Protein AF-A0A924E688-F1 (afdb_monomer_lite)

Structure (mmCIF, N/CA/C/O backbone):
data_AF-A0A924E688-F1
#
_entry.id   AF-A0A924E688-F1
#
loop_
_atom_site.group_PDB
_atom_site.id
_atom_site.type_symbol
_atom_site.label_atom_id
_atom_site.label_alt_id
_atom_site.label_comp_id
_atom_site.label_asym_id
_atom_site.label_entity_id
_atom_site.label_seq_id
_atom_site.pdbx_PDB_ins_code
_atom_site.Cartn_x
_atom_site.Cartn_y
_atom_site.Cartn_z
_atom_site.occupancy
_atom_site.B_iso_or_equiv
_atom_site.auth_seq_id
_atom_site.auth_comp_id
_atom_site.auth_asym_id
_atom_site.auth_atom_id
_atom_site.pdbx_PDB_model_num
ATOM 1 N N . MET A 1 1 ? 28.562 10.984 -6.396 1.00 42.19 1 MET A N 1
ATOM 2 C CA . MET A 1 1 ? 27.174 10.531 -6.189 1.00 42.19 1 MET A CA 1
ATOM 3 C C . MET A 1 1 ? 26.492 11.690 -5.492 1.00 42.19 1 MET A C 1
ATOM 5 O O . MET A 1 1 ? 26.748 11.904 -4.318 1.00 42.19 1 MET A O 1
ATOM 9 N N . ASN A 1 2 ? 25.851 12.565 -6.267 1.00 40.25 2 ASN A N 1
ATOM 10 C CA . ASN A 1 2 ? 25.324 13.825 -5.749 1.00 40.25 2 ASN A CA 1
ATOM 11 C C . ASN A 1 2 ? 23.980 13.542 -5.080 1.00 40.25 2 ASN A C 1
ATOM 13 O O . ASN A 1 2 ? 23.051 13.087 -5.742 1.00 40.25 2 ASN A O 1
ATOM 17 N N . GLU A 1 3 ? 23.932 13.777 -3.773 1.00 51.44 3 GLU A N 1
ATOM 18 C CA . GLU A 1 3 ? 22.736 13.765 -2.935 1.00 51.44 3 GLU A CA 1
ATOM 19 C C . GLU A 1 3 ? 21.645 14.629 -3.589 1.00 51.44 3 GLU A C 1
ATOM 21 O O . GLU A 1 3 ? 21.822 15.835 -3.783 1.00 51.44 3 GLU A O 1
ATOM 26 N N . LEU A 1 4 ? 20.525 14.015 -3.973 1.00 54.81 4 LEU A N 1
ATOM 27 C CA . LEU A 1 4 ? 19.328 14.756 -4.364 1.00 54.81 4 LEU A CA 1
ATOM 28 C C . LEU A 1 4 ? 18.670 15.296 -3.087 1.00 54.81 4 LEU A C 1
ATOM 30 O O . LEU A 1 4 ? 18.492 14.532 -2.135 1.00 54.81 4 LEU A O 1
ATOM 34 N N . PRO A 1 5 ? 18.295 16.584 -3.029 1.00 49.09 5 PRO A N 1
ATOM 35 C CA . PRO A 1 5 ? 17.658 17.135 -1.845 1.00 49.09 5 PRO A CA 1
ATOM 36 C C . PRO A 1 5 ? 16.293 16.470 -1.625 1.00 49.09 5 PRO A C 1
ATOM 38 O O . PRO A 1 5 ? 15.428 16.476 -2.500 1.00 49.09 5 PRO A O 1
ATOM 41 N N . ASN A 1 6 ? 16.108 15.898 -0.436 1.00 50.47 6 ASN A N 1
ATOM 42 C CA . ASN A 1 6 ? 14.824 15.411 0.060 1.00 50.47 6 ASN A CA 1
ATOM 43 C C . ASN A 1 6 ? 13.788 16.561 0.031 1.00 50.47 6 ASN A C 1
ATOM 45 O O . ASN A 1 6 ? 14.021 17.587 0.682 1.00 50.47 6 ASN A O 1
ATOM 49 N N . PRO A 1 7 ? 12.631 16.406 -0.646 1.00 46.38 7 PRO A N 1
ATOM 50 C CA . PRO A 1 7 ? 11.521 17.339 -0.528 1.00 46.38 7 PRO A CA 1
ATOM 51 C C . PRO A 1 7 ? 10.793 17.091 0.799 1.00 46.38 7 PRO A C 1
ATOM 53 O O . PRO A 1 7 ? 9.727 16.478 0.851 1.00 46.38 7 PRO A O 1
ATOM 56 N N . THR A 1 8 ? 11.369 17.568 1.903 1.00 55.22 8 THR A N 1
ATOM 57 C CA . THR A 1 8 ? 10.657 17.590 3.180 1.00 55.22 8 THR A CA 1
ATOM 58 C C . THR A 1 8 ? 9.671 18.741 3.108 1.00 55.22 8 THR A C 1
ATOM 60 O O . THR A 1 8 ? 10.015 19.891 3.376 1.00 55.22 8 THR A O 1
ATOM 63 N N . PHE A 1 9 ? 8.441 18.445 2.699 1.00 57.88 9 PHE A N 1
ATOM 64 C CA . PHE A 1 9 ? 7.341 19.383 2.861 1.00 57.88 9 PHE A CA 1
ATOM 65 C C . PHE A 1 9 ? 7.142 19.641 4.363 1.00 57.88 9 PHE A C 1
ATOM 67 O O . PHE A 1 9 ? 6.929 18.690 5.120 1.00 57.88 9 PHE A O 1
ATOM 74 N N . PRO A 1 10 ? 7.214 20.898 4.833 1.00 45.53 10 PRO A N 1
ATOM 75 C CA . PRO A 1 10 ? 6.949 21.198 6.227 1.00 45.53 10 PRO A CA 1
ATOM 76 C C . PRO A 1 10 ? 5.445 21.065 6.483 1.00 45.53 10 PRO A C 1
ATOM 78 O O . PRO A 1 10 ? 4.646 21.873 6.009 1.00 45.53 10 PRO A O 1
ATOM 81 N N . LEU A 1 11 ? 5.049 20.063 7.269 1.00 46.56 11 LEU A N 1
ATOM 82 C CA . LEU A 1 11 ? 3.718 20.006 7.872 1.00 46.56 11 LEU A CA 1
ATOM 83 C C . LEU A 1 11 ? 3.626 21.087 8.958 1.00 46.56 11 LEU A C 1
ATOM 85 O O . LEU A 1 11 ? 3.802 20.815 10.142 1.00 46.56 11 LEU A O 1
ATOM 89 N N . SER A 1 12 ? 3.379 22.336 8.558 1.00 44.06 12 SER A N 1
ATOM 90 C CA . SER A 1 12 ? 3.029 23.404 9.495 1.00 44.06 12 SER A CA 1
ATOM 91 C C . SER A 1 12 ? 1.514 23.563 9.548 1.00 44.06 12 SER A C 1
ATOM 93 O O . SER A 1 12 ? 0.896 24.300 8.782 1.00 44.06 12 SER A O 1
ATOM 95 N N . ILE A 1 13 ? 0.912 22.834 10.482 1.00 45.19 13 ILE A N 1
ATOM 96 C CA . ILE A 1 13 ? -0.409 23.137 11.023 1.00 45.19 13 ILE A CA 1
ATOM 97 C C . ILE A 1 13 ? -0.192 24.198 12.103 1.00 45.19 13 ILE A C 1
ATOM 99 O O . ILE A 1 13 ? 0.345 23.851 13.146 1.00 45.19 13 ILE A O 1
ATOM 103 N N . SER A 1 14 ? -0.592 25.454 11.847 1.00 43.62 14 SER A N 1
ATOM 104 C CA . SER A 1 14 ? -1.328 26.343 12.780 1.00 43.62 14 SER A CA 1
ATOM 105 C C . SER A 1 14 ? -1.091 27.843 12.522 1.00 43.62 14 SER A C 1
ATOM 107 O O . SER A 1 14 ? -0.012 28.351 12.811 1.00 43.62 14 SER A O 1
ATOM 109 N N . ALA A 1 15 ? -2.129 28.560 12.069 1.00 44.25 15 ALA A N 1
ATOM 110 C CA . ALA A 1 15 ? -2.630 29.816 12.663 1.00 44.25 15 ALA A CA 1
ATOM 111 C C . ALA A 1 15 ? -3.784 30.396 11.808 1.00 44.25 15 ALA A C 1
ATOM 113 O O . ALA A 1 15 ? -3.625 30.527 10.592 1.00 44.25 15 ALA A O 1
ATOM 114 N N . PRO A 1 16 ? -4.927 30.799 12.397 1.00 40.44 16 PRO A N 1
ATOM 115 C CA . PRO A 1 16 ? -5.971 31.505 11.668 1.00 40.44 16 PRO A CA 1
ATOM 116 C C . PRO A 1 16 ? -5.563 32.975 11.506 1.00 40.44 16 PRO A C 1
ATOM 118 O O . PRO A 1 16 ? -5.416 33.702 12.489 1.00 40.44 16 PRO A O 1
ATOM 121 N N . ARG A 1 17 ? -5.395 33.446 10.266 1.00 42.28 17 ARG A N 1
ATOM 122 C CA . ARG A 1 17 ? -5.385 34.889 9.995 1.00 42.28 17 ARG A CA 1
ATOM 123 C C . ARG A 1 17 ? -6.830 35.364 9.912 1.00 42.28 17 ARG A C 1
ATOM 125 O O . ARG A 1 17 ? -7.532 35.083 8.947 1.00 42.28 17 ARG A O 1
ATOM 132 N N . LEU A 1 18 ? -7.253 36.092 10.941 1.00 46.44 18 LEU A N 1
ATOM 133 C CA . LEU A 1 18 ? -8.372 37.025 10.867 1.00 46.44 18 LEU A CA 1
ATOM 134 C C . LEU A 1 18 ? -8.108 38.012 9.720 1.00 46.44 18 LEU A C 1
ATOM 136 O O . LEU A 1 18 ? -7.204 38.840 9.811 1.00 46.44 18 LEU A O 1
ATOM 140 N N . LEU A 1 19 ? -8.902 37.927 8.655 1.00 53.22 19 LEU A N 1
ATOM 141 C CA . LEU A 1 19 ? -9.067 39.004 7.684 1.00 53.22 19 LEU A CA 1
ATOM 142 C C . LEU A 1 19 ? -10.522 39.452 7.739 1.00 53.22 19 LEU A C 1
ATOM 144 O O . LEU A 1 19 ? -11.429 38.841 7.181 1.00 53.22 19 LEU A O 1
ATOM 148 N N . THR A 1 20 ? -10.724 40.523 8.493 1.00 43.00 20 THR A N 1
ATOM 149 C CA . THR A 1 20 ? -11.977 41.254 8.567 1.00 43.00 20 THR A CA 1
ATOM 150 C C . THR A 1 20 ? -12.093 42.177 7.351 1.00 43.00 20 THR A C 1
ATOM 152 O O . THR A 1 20 ? -11.157 42.909 7.045 1.00 43.00 20 THR A O 1
ATOM 155 N N . ARG A 1 21 ? -13.310 42.209 6.787 1.00 42.94 21 ARG A N 1
ATOM 156 C CA . ARG A 1 21 ? -13.952 43.249 5.951 1.00 42.94 21 ARG A CA 1
ATOM 157 C C . ARG A 1 21 ? -13.795 43.208 4.422 1.00 42.94 21 ARG A C 1
ATOM 159 O O . ARG A 1 21 ? -12.789 43.615 3.860 1.00 42.94 21 ARG A O 1
ATOM 166 N N . GLY A 1 22 ? -14.934 42.920 3.782 1.00 41.62 22 GLY A N 1
ATOM 167 C CA . GLY A 1 22 ? -15.273 43.305 2.409 1.00 41.62 22 GLY A CA 1
ATOM 168 C C . GLY A 1 22 ? -16.632 42.739 1.977 1.00 41.62 22 GLY A C 1
ATOM 169 O O . GLY A 1 22 ? -16.687 41.678 1.375 1.00 41.62 22 GLY A O 1
ATOM 170 N N . LEU A 1 23 ? -17.727 43.415 2.343 1.00 49.50 23 LEU A N 1
ATOM 171 C CA . LEU A 1 23 ? -19.114 43.119 1.939 1.00 49.50 23 LEU A CA 1
ATOM 172 C C . LEU A 1 23 ? -19.338 43.414 0.443 1.00 49.50 23 LEU A C 1
ATOM 174 O O . LEU A 1 23 ? -18.854 44.445 -0.014 1.00 49.50 23 LEU A O 1
ATOM 178 N N . LEU A 1 24 ? -20.148 42.596 -0.258 1.00 39.44 24 LEU A N 1
ATOM 179 C CA . LEU A 1 24 ? -21.414 43.013 -0.910 1.00 39.44 24 LEU A CA 1
ATOM 180 C C . LEU A 1 24 ? -22.118 41.859 -1.679 1.00 39.44 24 LEU A C 1
ATOM 182 O O . LEU A 1 24 ? -21.620 41.344 -2.671 1.00 39.44 24 LEU A O 1
ATOM 186 N N . CYS A 1 25 ? -23.319 41.532 -1.180 1.00 31.83 25 CYS A N 1
ATOM 187 C CA . CYS A 1 25 ? -24.538 40.996 -1.813 1.00 31.83 25 CYS A CA 1
ATOM 188 C C . CYS A 1 25 ? -24.533 39.733 -2.706 1.00 31.83 25 CYS A C 1
ATOM 190 O O . CYS A 1 25 ? -24.281 39.797 -3.904 1.00 31.83 25 CYS A O 1
ATOM 192 N N . ARG A 1 26 ? -25.150 38.660 -2.181 1.00 34.41 26 ARG A N 1
ATOM 193 C CA . ARG A 1 26 ? -26.290 38.013 -2.859 1.00 34.41 26 ARG A CA 1
ATOM 194 C C . ARG A 1 26 ? -27.299 37.498 -1.830 1.00 34.41 26 ARG A C 1
ATOM 196 O O . ARG A 1 26 ? -27.031 36.562 -1.088 1.00 34.41 26 ARG A O 1
ATOM 203 N N . SER A 1 27 ? -28.444 38.162 -1.778 1.00 40.94 27 SER A N 1
ATOM 204 C CA . SER A 1 27 ? -29.662 37.715 -1.114 1.00 40.94 27 SER A CA 1
ATOM 205 C C . SER A 1 27 ? -30.400 36.738 -2.022 1.00 40.94 27 SER A C 1
ATOM 207 O O . SER A 1 27 ? -30.788 37.127 -3.120 1.00 40.94 27 SER A O 1
ATOM 209 N N . ASP A 1 28 ? -30.624 35.514 -1.554 1.00 40.56 28 ASP A N 1
ATOM 210 C CA . ASP A 1 28 ? -31.971 34.953 -1.593 1.00 40.56 28 ASP A CA 1
ATOM 211 C C . ASP A 1 28 ? -32.139 33.906 -0.492 1.00 40.56 28 ASP A C 1
ATOM 213 O O . ASP A 1 28 ? -31.240 33.110 -0.210 1.00 40.56 28 ASP A O 1
ATOM 217 N N . GLN A 1 29 ? -33.283 33.973 0.172 1.00 48.31 29 GLN A N 1
ATOM 218 C CA . GLN A 1 29 ? -3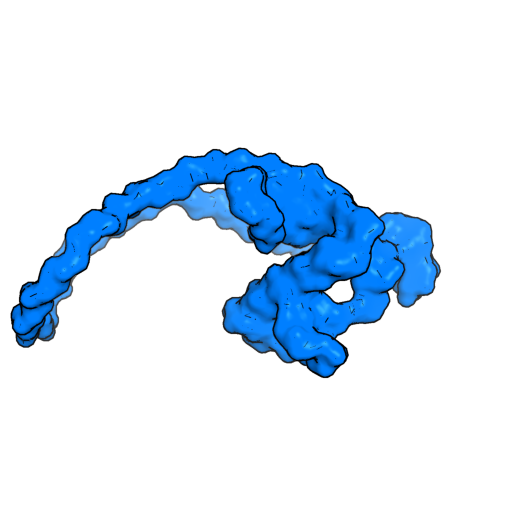3.653 33.067 1.237 1.00 48.31 29 GLN A CA 1
ATOM 219 C C . GLN A 1 29 ? -34.196 31.782 0.625 1.00 48.31 29 GLN A C 1
ATOM 221 O O . GLN A 1 29 ? -35.165 31.812 -0.123 1.00 48.31 29 GLN A O 1
ATOM 226 N N . ASN A 1 30 ? -33.661 30.636 1.035 1.00 36.16 30 ASN A N 1
ATOM 227 C CA . ASN A 1 30 ? -34.515 29.466 1.146 1.00 36.16 30 ASN A CA 1
ATOM 228 C C . ASN A 1 30 ? -34.129 28.670 2.388 1.00 36.16 30 ASN A C 1
ATOM 230 O O . ASN A 1 30 ? -33.125 27.960 2.432 1.00 36.16 30 ASN A O 1
ATOM 234 N N . GLN A 1 31 ? -34.922 28.881 3.434 1.00 48.62 31 GLN A N 1
ATOM 235 C CA . GLN A 1 31 ? -34.892 28.111 4.660 1.00 48.62 31 GLN A CA 1
ATOM 236 C C . GLN A 1 31 ? -35.506 26.747 4.355 1.00 48.62 31 GLN A C 1
ATOM 238 O O . GLN A 1 31 ? -36.708 26.654 4.150 1.00 48.62 31 GLN A O 1
ATOM 243 N N . ASN A 1 32 ? -34.698 25.693 4.359 1.00 39.44 32 ASN A N 1
ATOM 244 C CA . ASN A 1 32 ? -35.184 24.368 4.713 1.00 39.44 3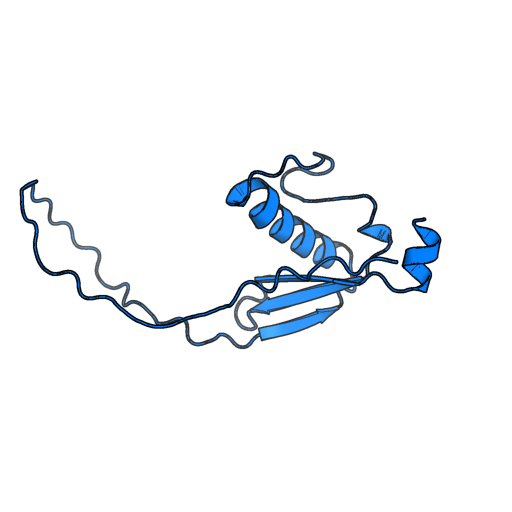2 ASN A CA 1
ATOM 245 C C . ASN A 1 32 ? -34.132 23.685 5.575 1.00 39.44 32 ASN A C 1
ATOM 247 O O . ASN A 1 32 ? -33.002 23.428 5.163 1.00 39.44 32 ASN A O 1
ATOM 251 N N . ALA A 1 33 ? -34.533 23.471 6.820 1.00 50.31 33 ALA A N 1
ATOM 252 C CA . ALA A 1 33 ? -33.762 22.838 7.859 1.00 50.31 33 ALA A CA 1
ATOM 253 C C . ALA A 1 33 ? -33.339 21.420 7.448 1.00 50.31 33 ALA A C 1
ATOM 255 O O . ALA A 1 33 ? -34.178 20.573 7.154 1.00 50.31 33 ALA A O 1
ATOM 256 N N . SER A 1 34 ? -32.043 21.136 7.549 1.00 48.62 34 SER A N 1
ATOM 257 C CA . SER A 1 34 ? -31.593 19.827 8.015 1.00 48.62 34 SER A CA 1
ATOM 258 C C . SER A 1 34 ? -30.765 20.051 9.274 1.00 48.62 34 SER A C 1
ATOM 260 O O . SER A 1 34 ? -29.775 20.778 9.317 1.00 48.62 34 SER A O 1
ATOM 262 N N . LEU A 1 35 ? -31.318 19.521 10.352 1.00 52.50 35 LEU A N 1
ATOM 263 C CA . LEU A 1 35 ? -30.827 19.579 11.710 1.00 52.50 35 LEU A CA 1
ATOM 264 C C . LEU A 1 35 ? -29.642 18.616 11.869 1.00 52.50 35 LEU A C 1
ATOM 266 O O . LEU A 1 35 ? -29.723 17.460 11.475 1.00 52.50 35 LEU A O 1
ATOM 270 N N . ILE A 1 36 ? -28.604 19.100 12.555 1.00 51.47 36 ILE A N 1
ATOM 271 C CA . ILE A 1 36 ? -27.525 18.332 13.194 1.00 51.47 36 ILE A CA 1
ATOM 272 C C . ILE A 1 36 ? -26.608 17.558 12.231 1.00 51.47 36 ILE A C 1
ATOM 274 O O . ILE A 1 36 ? -26.677 16.342 12.100 1.00 51.47 36 ILE A O 1
ATOM 278 N N . GLN A 1 37 ? -25.570 18.238 11.757 1.00 60.00 37 GLN A N 1
ATOM 279 C CA . GLN A 1 37 ? -24.247 17.624 11.745 1.00 60.00 37 GLN A CA 1
ATOM 280 C C . GLN A 1 37 ? -23.325 18.585 12.480 1.00 60.00 37 GLN A C 1
ATOM 282 O O . GLN A 1 37 ? -22.724 19.486 11.909 1.00 60.00 37 GLN A O 1
ATOM 287 N N . ARG A 1 38 ? -23.318 18.458 13.816 1.00 51.84 38 ARG A N 1
ATOM 288 C CA . ARG A 1 38 ? -22.251 19.047 14.626 1.00 51.84 38 ARG A CA 1
ATOM 289 C C . ARG A 1 38 ? -20.956 18.589 13.976 1.00 51.84 38 ARG A C 1
ATOM 291 O O . ARG A 1 38 ? -20.799 17.379 13.811 1.00 51.84 38 ARG A O 1
ATOM 298 N N . ASP A 1 39 ? -20.083 19.530 13.633 1.00 51.84 39 ASP A N 1
ATOM 299 C CA . ASP A 1 39 ? -18.690 19.265 13.299 1.00 51.84 39 ASP A CA 1
ATOM 300 C C . ASP A 1 39 ? -18.099 18.420 14.428 1.00 51.84 39 ASP A C 1
ATOM 302 O O . ASP A 1 39 ? -17.611 18.918 15.447 1.00 51.84 39 ASP A O 1
ATOM 306 N N . LYS A 1 40 ? -18.210 17.097 14.295 1.00 55.56 40 LYS A N 1
ATOM 307 C CA . LYS A 1 40 ? -17.451 16.167 15.103 1.00 55.56 40 LYS A CA 1
ATOM 308 C C . LYS A 1 40 ? -16.037 16.434 14.631 1.00 55.56 40 LYS A C 1
ATOM 310 O O . LYS A 1 40 ? -15.648 15.973 13.563 1.00 55.56 40 LYS A O 1
ATOM 315 N N . LYS A 1 41 ? -15.281 17.205 15.420 1.00 49.66 41 LYS A N 1
ATOM 316 C CA . LYS A 1 41 ? -13.821 17.149 15.369 1.00 49.66 41 LYS A CA 1
ATOM 317 C C . LYS A 1 41 ? -13.495 15.660 15.258 1.00 49.66 41 LYS A C 1
ATOM 319 O O . LYS A 1 41 ? -13.965 14.932 16.144 1.00 49.66 41 LYS A O 1
ATOM 324 N N . PRO A 1 42 ? -12.825 15.193 14.188 1.00 59.34 42 PRO A N 1
ATOM 325 C CA . PRO A 1 42 ? -12.484 13.790 14.085 1.00 59.34 42 PRO A CA 1
ATOM 326 C C . PRO A 1 42 ? -11.703 13.486 15.355 1.00 59.34 42 PRO A C 1
ATOM 328 O O . PRO A 1 42 ? -10.633 14.042 15.606 1.00 59.34 42 PRO A O 1
ATOM 331 N N . THR A 1 43 ? -12.327 12.718 16.244 1.00 62.47 43 THR A N 1
ATOM 332 C CA . THR A 1 43 ? -11.601 12.108 17.346 1.00 62.47 43 THR A CA 1
ATOM 333 C C . THR A 1 43 ? -10.577 11.272 16.620 1.00 62.47 43 THR A C 1
ATOM 335 O O . THR A 1 43 ? -10.984 10.524 15.735 1.00 62.47 43 THR A O 1
ATOM 338 N N . ALA A 1 44 ? -9.286 11.509 16.871 1.00 67.12 44 ALA A N 1
ATOM 339 C CA . ALA A 1 44 ? -8.231 10.773 16.195 1.00 67.12 44 ALA A CA 1
ATOM 340 C C . ALA A 1 44 ? -8.553 9.289 16.374 1.00 67.12 44 ALA A C 1
ATOM 342 O O . ALA A 1 44 ? -8.461 8.765 17.488 1.00 67.12 44 ALA A O 1
ATOM 343 N N . GLY A 1 45 ? -9.082 8.685 15.306 1.00 76.31 45 GLY A N 1
ATOM 344 C CA . GLY A 1 45 ? -9.510 7.303 15.308 1.00 76.31 45 GLY A CA 1
ATOM 345 C C . GLY A 1 45 ? -8.296 6.484 15.678 1.00 76.31 45 GLY A C 1
ATOM 346 O O . GLY A 1 45 ? -7.165 6.842 15.334 1.00 76.31 45 GLY A O 1
ATOM 347 N N . LYS A 1 46 ? -8.501 5.421 16.443 1.00 93.69 46 LYS A N 1
ATOM 348 C CA . LYS A 1 46 ? -7.409 4.486 16.656 1.00 93.69 46 LYS A CA 1
ATOM 349 C C . LYS A 1 46 ? -7.043 3.903 15.295 1.00 93.69 46 LYS A C 1
ATOM 351 O O . LYS A 1 46 ? -7.917 3.591 14.491 1.00 93.69 46 LYS A O 1
ATOM 356 N N . ILE A 1 47 ? -5.749 3.828 15.031 1.00 95.94 47 ILE A N 1
ATOM 357 C CA . ILE A 1 47 ? -5.221 3.353 13.760 1.00 95.94 47 ILE A CA 1
ATOM 358 C C . ILE A 1 47 ? -4.596 1.986 13.994 1.00 95.94 47 ILE A C 1
ATOM 360 O O . ILE A 1 47 ? -3.839 1.801 14.948 1.00 95.94 47 ILE A O 1
ATOM 364 N N . LEU A 1 48 ? -4.881 1.053 13.093 1.00 97.38 48 LEU A N 1
ATOM 365 C CA . LEU A 1 48 ? -4.209 -0.235 13.018 1.00 97.38 48 LEU A CA 1
ATOM 366 C C . LEU A 1 48 ? -3.232 -0.238 11.850 1.00 97.38 48 LEU A C 1
ATOM 368 O O . LEU A 1 48 ? -3.540 0.251 10.764 1.00 97.38 48 LEU A O 1
ATOM 372 N N . VAL A 1 49 ? -2.054 -0.812 12.071 1.00 97.81 49 VAL A N 1
ATOM 373 C CA . VAL A 1 49 ? -1.031 -0.965 11.036 1.00 97.81 49 VAL A CA 1
ATOM 374 C C . VAL A 1 49 ? -0.704 -2.442 10.899 1.00 97.81 49 VAL A C 1
ATOM 376 O O . VAL A 1 49 ? -0.328 -3.089 11.876 1.00 97.81 49 VAL A O 1
ATOM 379 N N . GLN A 1 50 ? -0.857 -2.983 9.692 1.00 97.94 50 GLN A N 1
ATOM 380 C CA . GLN A 1 50 ? -0.629 -4.400 9.422 1.00 97.94 50 GLN A CA 1
ATOM 381 C C . GLN A 1 50 ? -0.020 -4.624 8.042 1.00 97.94 50 GLN A C 1
ATOM 383 O O . GLN A 1 50 ? -0.287 -3.880 7.101 1.00 97.94 50 GLN A O 1
ATOM 388 N N . TRP A 1 51 ? 0.769 -5.684 7.911 1.00 98.38 51 TRP A N 1
ATOM 389 C CA . TRP A 1 51 ? 1.178 -6.194 6.606 1.00 98.38 51 TRP A CA 1
ATOM 390 C C . TRP A 1 51 ? -0.003 -6.870 5.918 1.00 98.38 51 TRP A C 1
ATOM 392 O O . TRP A 1 51 ? -0.719 -7.644 6.559 1.00 98.38 51 TRP A O 1
ATOM 402 N N . ALA A 1 52 ? -0.177 -6.615 4.623 1.00 98.12 52 ALA A N 1
ATOM 403 C CA . ALA A 1 52 ? -1.074 -7.399 3.789 1.00 98.12 52 ALA A CA 1
ATOM 404 C C . ALA A 1 52 ? -0.567 -8.845 3.719 1.00 98.12 52 ALA A C 1
ATOM 406 O O . ALA A 1 52 ? 0.607 -9.103 3.451 1.00 98.12 52 ALA A O 1
ATOM 407 N N . ARG A 1 53 ? -1.461 -9.793 3.971 1.00 97.62 53 ARG A N 1
ATOM 408 C CA . ARG A 1 53 ? -1.205 -11.237 3.943 1.00 97.62 53 ARG A CA 1
ATOM 409 C C . ARG A 1 53 ? -1.830 -11.901 2.726 1.00 97.62 53 ARG A C 1
ATOM 411 O O . ARG A 1 53 ? -1.420 -12.998 2.348 1.00 97.62 53 ARG A O 1
ATOM 418 N N . HIS A 1 54 ? -2.821 -11.247 2.129 1.00 97.44 54 HIS A N 1
ATOM 419 C CA . HIS A 1 54 ? -3.622 -11.794 1.046 1.00 97.44 54 HIS A CA 1
ATOM 420 C C . HIS A 1 54 ? -3.837 -10.776 -0.080 1.00 97.44 54 HIS A C 1
ATOM 422 O O . HIS A 1 54 ? -3.707 -9.563 0.097 1.00 97.44 54 HIS A O 1
ATOM 428 N N . GLN A 1 55 ? -4.164 -11.275 -1.274 1.00 97.00 55 GLN A N 1
ATOM 429 C CA . GLN A 1 55 ? -4.276 -10.441 -2.472 1.00 97.00 55 GLN A CA 1
ATOM 430 C C . GLN A 1 55 ? -5.427 -9.431 -2.388 1.00 97.00 55 GLN A C 1
ATOM 432 O O . GLN A 1 55 ? -5.332 -8.345 -2.953 1.00 97.00 55 GLN A O 1
ATOM 437 N N . ASP A 1 56 ? -6.516 -9.766 -1.701 1.00 97.50 56 ASP A N 1
ATOM 438 C CA . ASP A 1 56 ? -7.655 -8.877 -1.465 1.00 97.50 56 ASP A CA 1
ATOM 439 C C . ASP A 1 56 ? -7.263 -7.654 -0.624 1.00 97.50 56 ASP A C 1
ATOM 441 O O . ASP A 1 56 ? -7.734 -6.547 -0.887 1.00 97.50 56 ASP A O 1
ATOM 445 N N . GLU A 1 57 ? -6.341 -7.815 0.323 1.00 98.06 57 GLU A N 1
ATOM 446 C CA . GLU A 1 57 ? -5.768 -6.713 1.095 1.00 98.06 57 GLU A CA 1
ATOM 447 C C . GLU A 1 57 ? -4.881 -5.814 0.221 1.00 98.06 57 GLU A C 1
ATOM 449 O O . GLU A 1 57 ? -4.982 -4.587 0.285 1.00 98.06 57 GLU A O 1
ATOM 454 N N . VAL A 1 58 ? -4.092 -6.406 -0.680 1.00 98.12 58 VAL A N 1
ATOM 455 C CA . VAL A 1 58 ? -3.337 -5.653 -1.695 1.00 98.12 58 VAL A CA 1
ATOM 456 C C . VAL A 1 58 ? -4.287 -4.904 -2.640 1.00 98.12 58 VAL A C 1
ATOM 458 O O . VAL A 1 58 ? -4.040 -3.743 -2.969 1.00 98.12 58 VAL A O 1
ATOM 461 N N . ARG A 1 59 ? -5.429 -5.496 -3.027 1.00 98.00 59 ARG A N 1
ATOM 462 C CA . ARG A 1 59 ? -6.447 -4.801 -3.841 1.00 98.00 59 ARG A CA 1
ATOM 463 C C . ARG A 1 59 ? -7.015 -3.573 -3.132 1.00 98.00 59 ARG A C 1
ATOM 465 O O . ARG A 1 59 ? -7.292 -2.575 -3.797 1.00 98.00 59 ARG A O 1
ATOM 472 N N . GLN A 1 60 ? -7.171 -3.614 -1.809 1.00 98.38 60 GLN A N 1
ATOM 473 C CA . GLN A 1 60 ? -7.619 -2.450 -1.039 1.00 98.38 60 GLN A CA 1
ATOM 474 C C . GLN A 1 60 ? -6.587 -1.314 -1.095 1.00 98.38 60 GLN A C 1
ATOM 476 O O . GLN A 1 60 ? -6.963 -0.175 -1.372 1.00 98.38 60 GLN A O 1
ATOM 481 N N . ALA A 1 61 ? -5.293 -1.617 -0.943 1.00 98.31 61 ALA A N 1
ATOM 482 C CA . ALA A 1 61 ? -4.223 -0.630 -1.125 1.00 98.31 61 ALA A CA 1
ATOM 483 C C . ALA A 1 61 ? -4.198 -0.044 -2.545 1.00 98.31 61 ALA A C 1
ATOM 485 O O . ALA A 1 61 ? -4.117 1.170 -2.715 1.00 98.31 61 ALA A O 1
ATOM 486 N N . GLN A 1 62 ? -4.311 -0.891 -3.570 1.00 98.38 62 GLN A N 1
ATOM 487 C CA . GLN A 1 62 ? -4.341 -0.471 -4.976 1.00 98.38 62 GLN A CA 1
ATOM 488 C C . GLN A 1 62 ? -5.523 0.451 -5.287 1.00 98.38 62 GLN A C 1
ATOM 490 O O . GLN A 1 62 ? -5.387 1.397 -6.063 1.00 98.38 62 GLN A O 1
ATOM 495 N N . ARG A 1 63 ? -6.686 0.197 -4.678 1.00 98.31 63 ARG A N 1
ATOM 496 C CA . ARG A 1 63 ? -7.858 1.067 -4.803 1.00 98.31 63 ARG A CA 1
ATOM 497 C C . ARG A 1 63 ? -7.635 2.413 -4.129 1.00 98.31 63 ARG A C 1
ATOM 499 O O . ARG A 1 63 ? -7.947 3.436 -4.726 1.00 98.31 63 ARG A O 1
ATOM 506 N N . LEU A 1 64 ? -7.063 2.421 -2.923 1.00 98.38 64 LEU A N 1
ATOM 507 C CA . LEU A 1 64 ? -6.730 3.669 -2.237 1.00 98.38 64 LEU A CA 1
ATOM 508 C C . LEU A 1 64 ? -5.736 4.502 -3.060 1.00 98.38 64 LEU A C 1
ATOM 510 O O . LEU A 1 64 ? -5.962 5.690 -3.273 1.00 98.38 64 LEU A O 1
ATOM 514 N N . ARG A 1 65 ? -4.678 3.874 -3.584 1.00 98.25 65 ARG A N 1
ATOM 515 C CA . ARG A 1 65 ? -3.716 4.543 -4.471 1.00 98.25 65 ARG A CA 1
ATOM 516 C C . ARG A 1 65 ? -4.369 5.086 -5.735 1.00 98.25 65 ARG A C 1
ATOM 518 O O . ARG A 1 65 ? -4.052 6.198 -6.128 1.00 98.25 65 ARG A O 1
ATOM 525 N N . TYR A 1 66 ? -5.311 4.360 -6.338 1.00 98.44 66 TYR A N 1
ATOM 526 C CA . TYR A 1 66 ? -6.070 4.874 -7.479 1.00 98.44 66 TYR A CA 1
ATOM 527 C C . TYR A 1 66 ? -6.860 6.136 -7.122 1.00 98.44 66 TYR A C 1
ATOM 529 O O . TYR A 1 66 ? -6.803 7.114 -7.867 1.00 98.44 66 TYR A O 1
ATOM 537 N N . SER A 1 67 ? -7.570 6.131 -5.989 1.00 98.25 67 SER A N 1
ATOM 538 C CA . SER A 1 67 ? -8.322 7.301 -5.525 1.00 98.25 67 SER A CA 1
ATOM 539 C C . SER A 1 67 ? -7.412 8.517 -5.369 1.00 98.25 67 SER A C 1
ATOM 541 O O . SER A 1 67 ? -7.705 9.575 -5.915 1.00 98.25 67 SER A O 1
ATOM 543 N N . VAL A 1 68 ? -6.257 8.349 -4.726 1.00 97.81 68 VAL A N 1
ATOM 544 C CA . VAL A 1 68 ? -5.323 9.458 -4.506 1.00 97.81 68 VAL A CA 1
ATOM 545 C C . VAL A 1 68 ? -4.627 9.864 -5.809 1.00 97.81 68 VAL A C 1
ATOM 547 O O . VAL A 1 68 ? -4.704 11.010 -6.238 1.00 97.81 68 VAL A O 1
ATOM 550 N N . PHE A 1 69 ? -3.955 8.939 -6.489 1.00 97.50 69 PHE A N 1
ATOM 551 C CA . PHE A 1 69 ? -3.116 9.283 -7.633 1.00 97.50 69 PHE A CA 1
ATOM 552 C C . PHE A 1 69 ? -3.930 9.622 -8.874 1.00 97.50 69 PHE A C 1
ATOM 554 O O . PHE A 1 69 ? -3.648 10.630 -9.512 1.00 97.50 69 PHE A O 1
ATOM 561 N N . ALA A 1 70 ? -4.939 8.826 -9.224 1.00 96.88 70 ALA A N 1
ATOM 562 C CA . ALA A 1 70 ? -5.702 9.039 -10.451 1.00 96.88 70 ALA A CA 1
ATOM 563 C C . ALA A 1 70 ? -6.787 10.107 -10.277 1.00 96.88 70 ALA A C 1
ATOM 565 O O . ALA A 1 70 ? -6.911 10.987 -11.127 1.00 96.88 70 ALA A O 1
ATOM 566 N N . LEU A 1 71 ? -7.585 10.021 -9.204 1.00 97.00 71 LEU A N 1
ATOM 567 C CA . LEU A 1 71 ? -8.755 10.891 -9.041 1.00 97.00 71 LEU A CA 1
ATOM 568 C C . LEU A 1 71 ? -8.394 12.239 -8.417 1.00 97.00 71 LEU A C 1
ATOM 570 O O . LEU A 1 71 ? -8.846 13.265 -8.916 1.00 97.00 71 LEU A O 1
ATOM 574 N N . GLU A 1 72 ? -7.584 12.253 -7.358 1.00 97.12 72 GLU A N 1
ATOM 575 C CA . GLU A 1 72 ? -7.222 13.501 -6.673 1.00 97.12 72 GLU A CA 1
ATOM 576 C C . GLU A 1 72 ? -6.028 14.203 -7.337 1.00 97.12 72 GLU A C 1
ATOM 578 O O . GLU A 1 72 ? -6.057 15.417 -7.531 1.00 97.12 72 GLU A O 1
ATOM 583 N N . MET A 1 73 ? -4.989 13.455 -7.725 1.00 97.19 73 MET A N 1
ATOM 584 C CA . MET A 1 73 ? -3.751 14.017 -8.289 1.00 97.19 73 MET A CA 1
ATOM 585 C C . MET A 1 73 ? -3.694 14.012 -9.825 1.00 97.19 73 MET A C 1
ATOM 587 O O . MET A 1 73 ? -2.765 14.581 -10.398 1.00 97.19 73 MET A O 1
ATOM 591 N N . GLY A 1 74 ? -4.664 13.397 -10.509 1.00 96.12 74 GLY A N 1
ATOM 592 C CA . GLY A 1 74 ? -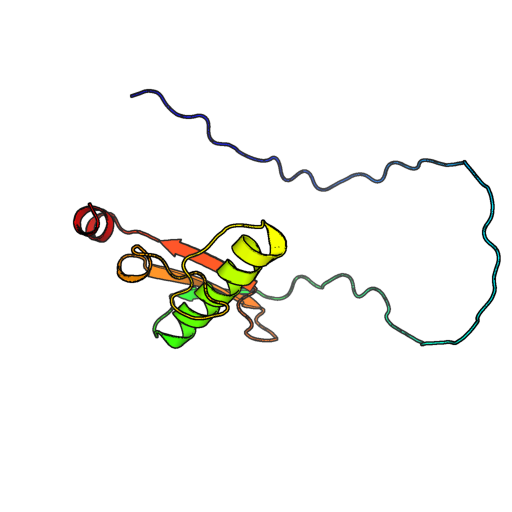4.758 13.414 -11.974 1.00 96.12 74 GLY A CA 1
ATOM 593 C C . GLY A 1 74 ? -3.713 12.567 -12.713 1.00 96.12 74 GLY A C 1
ATOM 594 O O . GLY A 1 74 ? -3.441 12.816 -13.888 1.00 96.12 74 GLY A O 1
ATOM 595 N N . ALA A 1 75 ? -3.107 11.576 -12.059 1.00 95.75 75 ALA A N 1
ATOM 596 C CA . ALA A 1 75 ? -2.162 10.658 -12.683 1.00 95.75 75 ALA A CA 1
ATOM 597 C C . ALA A 1 75 ? -2.844 9.766 -13.734 1.00 95.75 75 ALA A C 1
ATOM 599 O O . ALA A 1 75 ? -3.952 9.257 -13.546 1.00 95.75 75 ALA A O 1
ATOM 600 N N . ILE A 1 76 ? -2.140 9.517 -14.839 1.00 94.81 76 ILE A N 1
ATOM 601 C CA . ILE A 1 76 ? -2.578 8.575 -15.871 1.00 94.81 76 ILE A CA 1
ATOM 602 C C . ILE A 1 76 ? -1.996 7.207 -15.532 1.00 94.81 76 ILE A C 1
ATOM 604 O O . ILE A 1 76 ? -0.805 6.966 -15.717 1.00 94.81 76 ILE A O 1
ATOM 608 N N . LEU A 1 77 ? -2.850 6.319 -15.030 1.00 92.81 77 LEU A N 1
ATOM 609 C CA . LEU A 1 77 ? -2.447 4.993 -14.571 1.00 92.81 77 LEU A CA 1
ATOM 610 C C . LEU A 1 77 ? -2.772 3.899 -15.601 1.00 92.81 77 LEU A C 1
ATOM 612 O O . LEU A 1 77 ? -3.737 4.037 -16.368 1.00 92.81 77 LEU A O 1
ATOM 616 N N . PRO A 1 78 ? -2.019 2.783 -15.602 1.00 89.81 78 PRO A N 1
ATOM 617 C CA . PRO A 1 78 ? -2.366 1.597 -16.373 1.00 89.81 78 PRO A CA 1
ATOM 618 C C . PRO A 1 78 ? -3.771 1.097 -16.019 1.00 89.81 78 PRO A C 1
ATOM 620 O O . PRO A 1 78 ? -4.105 0.882 -14.857 1.00 89.81 78 PRO A O 1
ATOM 623 N N . LYS A 1 79 ? -4.607 0.858 -17.030 1.00 86.38 79 LYS A N 1
ATOM 624 C CA . LYS A 1 79 ? -5.990 0.388 -16.842 1.00 86.38 79 LYS A CA 1
ATOM 625 C C . LYS A 1 79 ? -6.074 -1.140 -16.854 1.00 86.38 79 LYS A C 1
ATOM 627 O O . LYS A 1 79 ? -6.864 -1.704 -17.603 1.00 86.38 79 LYS A O 1
ATOM 632 N N . ILE A 1 80 ? -5.235 -1.805 -16.055 1.00 90.62 80 ILE A N 1
ATOM 633 C CA . ILE A 1 80 ? -5.211 -3.277 -15.956 1.00 90.62 80 ILE A CA 1
ATOM 634 C C . ILE A 1 80 ? -6.504 -3.771 -15.300 1.00 90.62 80 ILE A C 1
ATOM 636 O O . ILE A 1 80 ? -7.182 -4.652 -15.819 1.00 90.62 80 ILE A O 1
ATOM 640 N N . VAL A 1 81 ? -6.866 -3.159 -14.170 1.00 93.75 81 VAL A N 1
ATOM 641 C CA . VAL A 1 81 ? -8.151 -3.358 -13.496 1.00 93.75 81 VAL A CA 1
ATOM 642 C C . VAL A 1 81 ? -8.773 -1.979 -13.268 1.00 93.75 81 VAL A C 1
ATOM 644 O O . VAL A 1 81 ? -8.104 -1.106 -12.712 1.00 93.75 81 VAL A O 1
ATOM 647 N N . PRO A 1 82 ? -10.035 -1.744 -13.671 1.00 94.69 82 PRO A N 1
ATOM 648 C CA . PRO A 1 82 ? -10.697 -0.464 -13.439 1.00 94.69 82 PRO A CA 1
ATOM 649 C C . PRO A 1 82 ? -10.691 -0.073 -11.957 1.00 94.69 82 PRO A C 1
ATOM 651 O O . PRO A 1 82 ? -10.974 -0.903 -11.092 1.00 94.69 82 PRO A O 1
ATOM 654 N N . GLY A 1 83 ? -10.373 1.189 -11.658 1.00 96.31 83 GLY A N 1
ATOM 655 C CA . GLY A 1 83 ? -10.391 1.717 -10.289 1.00 96.31 83 GLY A CA 1
ATOM 656 C C . GLY A 1 83 ? -9.248 1.245 -9.385 1.00 96.31 83 GLY A C 1
ATOM 657 O O . GLY A 1 83 ? -9.372 1.341 -8.167 1.00 96.31 83 GLY A O 1
ATOM 658 N N . HIS A 1 84 ? -8.171 0.694 -9.951 1.00 98.19 84 HIS A N 1
ATOM 659 C CA . HIS A 1 84 ? -7.014 0.219 -9.195 1.00 98.19 84 HIS A CA 1
ATOM 660 C C . HIS A 1 84 ? -5.722 0.747 -9.821 1.00 98.19 84 HIS A C 1
ATOM 662 O O . HIS A 1 84 ? -5.574 0.757 -11.042 1.00 98.19 84 HIS A O 1
ATOM 668 N N . ASP A 1 85 ? -4.790 1.168 -8.973 1.00 97.62 85 ASP A N 1
ATOM 669 C CA . ASP A 1 85 ? -3.430 1.517 -9.360 1.00 97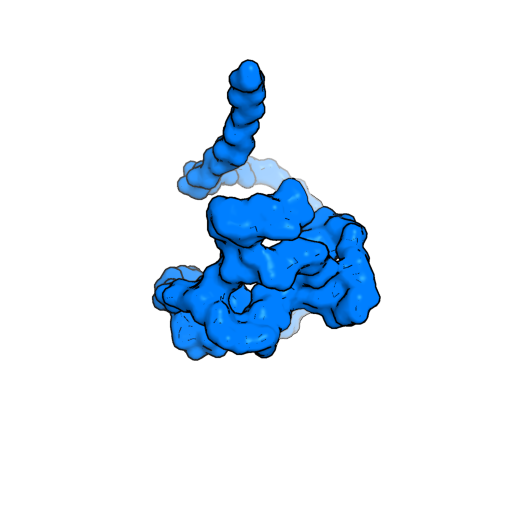.62 85 ASP A CA 1
ATOM 670 C C . ASP A 1 85 ? -2.563 0.263 -9.250 1.00 97.62 85 ASP A C 1
ATOM 672 O O . ASP A 1 85 ? -2.219 -0.156 -8.144 1.00 97.62 85 ASP A O 1
ATOM 676 N N . ILE A 1 86 ? -2.287 -0.382 -10.384 1.00 97.25 86 ILE A N 1
ATOM 677 C CA . ILE A 1 86 ? -1.503 -1.619 -10.453 1.00 97.25 86 ILE A CA 1
ATOM 678 C C . ILE A 1 86 ? -0.296 -1.368 -11.347 1.00 97.25 86 ILE A C 1
ATOM 680 O O . ILE A 1 86 ? -0.458 -1.026 -12.521 1.00 97.25 86 ILE A O 1
ATOM 684 N N . ASP A 1 87 ? 0.898 -1.582 -10.801 1.00 94.94 87 ASP A N 1
ATOM 685 C CA . ASP A 1 87 ? 2.160 -1.449 -11.527 1.00 94.94 87 ASP A CA 1
ATOM 686 C C . ASP A 1 87 ? 3.039 -2.706 -11.394 1.00 94.94 87 ASP A C 1
ATOM 688 O O . ASP A 1 87 ? 2.725 -3.634 -10.649 1.00 94.94 87 ASP A O 1
ATOM 692 N N . LEU A 1 88 ? 4.151 -2.735 -12.140 1.00 94.00 88 LEU A N 1
ATOM 693 C CA . LEU A 1 88 ? 5.116 -3.845 -12.159 1.00 94.00 88 LEU A CA 1
ATOM 694 C C . LEU A 1 88 ? 5.689 -4.170 -10.773 1.00 94.00 88 LEU A C 1
ATOM 696 O O . LEU A 1 88 ? 6.083 -5.302 -10.515 1.00 94.00 88 LEU A O 1
ATOM 700 N N . PHE A 1 89 ? 5.797 -3.179 -9.897 1.00 95.19 89 PHE A N 1
ATOM 701 C CA . PHE A 1 89 ? 6.473 -3.330 -8.620 1.00 95.19 89 PHE A CA 1
ATOM 702 C C . PHE A 1 89 ? 5.570 -3.923 -7.536 1.00 95.19 89 PHE A C 1
ATOM 704 O O . PHE A 1 89 ? 6.082 -4.342 -6.497 1.00 95.19 89 PHE A O 1
ATOM 711 N N . ASP A 1 90 ? 4.253 -3.971 -7.746 1.00 95.69 90 ASP A N 1
ATOM 712 C CA . ASP A 1 90 ? 3.315 -4.525 -6.768 1.00 95.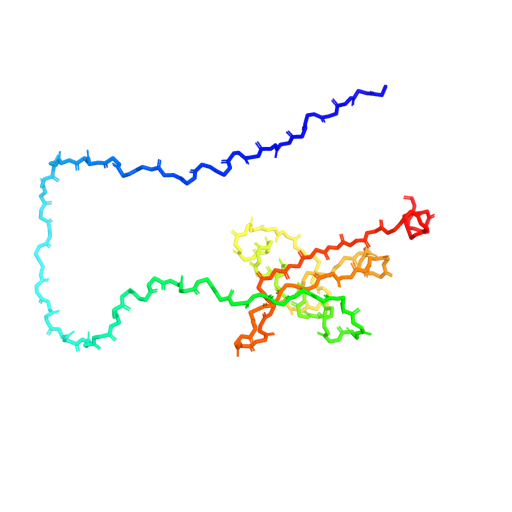69 90 ASP A CA 1
ATOM 713 C C . ASP A 1 90 ? 3.619 -5.989 -6.418 1.00 95.69 90 ASP A C 1
ATOM 715 O O . ASP A 1 90 ? 3.436 -6.366 -5.261 1.00 95.69 90 ASP A O 1
ATOM 719 N N . ASP A 1 91 ? 4.152 -6.765 -7.368 1.00 95.19 91 ASP A N 1
ATOM 720 C CA . ASP A 1 91 ? 4.572 -8.163 -7.171 1.00 95.19 91 ASP A CA 1
ATOM 721 C C . ASP A 1 91 ? 5.881 -8.291 -6.368 1.00 95.19 91 ASP A C 1
ATOM 723 O O . ASP A 1 91 ? 6.215 -9.359 -5.848 1.00 95.19 91 ASP A O 1
ATOM 727 N N . TYR A 1 92 ? 6.643 -7.200 -6.259 1.00 96.94 92 TYR A N 1
ATOM 728 C CA . TYR A 1 92 ? 7.930 -7.172 -5.567 1.00 96.94 92 TYR A CA 1
ATOM 729 C C . TYR A 1 92 ? 7.845 -6.537 -4.181 1.00 96.94 92 TYR A C 1
ATOM 731 O O . TYR A 1 92 ? 8.677 -6.838 -3.321 1.00 96.94 92 TYR A O 1
ATOM 739 N N . CYS A 1 93 ? 6.869 -5.662 -3.956 1.00 97.69 93 CYS A N 1
ATOM 740 C CA . CYS A 1 93 ? 6.704 -4.952 -2.699 1.00 97.69 93 CYS A CA 1
ATOM 741 C C . CYS A 1 93 ? 5.878 -5.740 -1.681 1.00 97.69 93 CYS A C 1
ATOM 743 O O . CYS A 1 93 ? 4.846 -6.324 -1.996 1.00 97.69 93 CYS A O 1
ATOM 745 N N . GLU A 1 94 ? 6.283 -5.644 -0.419 1.00 97.50 94 GLU A N 1
ATOM 746 C CA . GLU A 1 94 ? 5.382 -5.883 0.703 1.00 97.50 94 GLU A CA 1
ATOM 747 C C . GLU A 1 94 ? 4.486 -4.652 0.882 1.00 97.50 94 GLU A C 1
ATOM 749 O O . GLU A 1 94 ? 4.935 -3.512 0.722 1.00 97.50 94 GLU A O 1
ATOM 754 N N . HIS A 1 95 ? 3.212 -4.866 1.202 1.00 98.25 95 HIS A N 1
ATOM 755 C CA . HIS A 1 95 ? 2.235 -3.785 1.342 1.00 98.25 95 HIS A CA 1
ATOM 756 C C . HIS A 1 95 ? 1.875 -3.615 2.813 1.00 98.25 95 HIS A C 1
ATOM 758 O O . HIS A 1 95 ? 1.326 -4.520 3.440 1.00 98.25 95 HIS A O 1
ATOM 764 N N . LEU A 1 96 ? 2.192 -2.451 3.367 1.00 98.31 96 LEU A N 1
ATOM 765 C CA . LEU A 1 96 ? 1.779 -2.039 4.699 1.00 98.31 96 LEU A CA 1
ATOM 766 C C . LEU A 1 96 ? 0.453 -1.287 4.582 1.00 98.31 96 LEU A C 1
ATOM 768 O O . LEU A 1 96 ? 0.332 -0.329 3.813 1.00 98.31 96 LEU A O 1
ATOM 772 N N . LEU A 1 97 ? -0.542 -1.722 5.343 1.00 98.56 97 LEU A N 1
ATOM 773 C CA . LEU A 1 97 ? -1.870 -1.131 5.390 1.00 98.56 97 LEU A CA 1
ATOM 774 C C . LEU A 1 97 ? -2.044 -0.360 6.687 1.00 98.56 97 LEU A C 1
ATOM 776 O O . LEU A 1 97 ? -1.737 -0.867 7.766 1.00 98.56 97 LEU A O 1
ATOM 780 N N . VAL A 1 98 ? -2.583 0.845 6.563 1.00 98.19 98 VAL A N 1
ATOM 781 C CA . VAL A 1 98 ? -3.004 1.690 7.674 1.00 98.19 98 VAL A CA 1
ATOM 782 C C . VAL A 1 98 ? -4.524 1.735 7.642 1.00 98.19 98 VAL A C 1
ATOM 784 O O . VAL A 1 98 ? -5.106 2.163 6.643 1.00 98.19 98 VAL A O 1
ATOM 787 N N . ARG A 1 99 ? -5.167 1.256 8.706 1.00 97.69 99 ARG A N 1
ATOM 788 C CA . ARG A 1 99 ? -6.622 1.139 8.803 1.00 97.69 99 ARG A CA 1
ATOM 789 C C . ARG A 1 99 ? -7.184 1.996 9.924 1.00 97.69 99 ARG A C 1
ATOM 791 O O . ARG A 1 99 ? -6.551 2.123 10.971 1.00 97.69 99 ARG A O 1
ATOM 798 N N . ASP A 1 100 ? -8.382 2.527 9.717 1.00 96.31 100 ASP A N 1
ATOM 799 C CA . ASP A 1 100 ? -9.216 2.980 10.833 1.00 96.31 100 ASP A CA 1
ATOM 800 C C . ASP A 1 100 ? -9.667 1.741 11.621 1.00 96.31 100 ASP A C 1
ATOM 802 O O . ASP A 1 100 ? -10.233 0.817 11.044 1.00 96.31 100 ASP A O 1
ATOM 806 N N . GLU A 1 101 ? -9.401 1.686 12.926 1.00 95.44 101 GLU A N 1
ATOM 807 C CA . GLU A 1 101 ? -9.797 0.556 13.774 1.00 95.44 101 GLU A CA 1
ATOM 808 C C . GLU A 1 101 ? -11.323 0.374 13.829 1.00 95.44 101 GLU A C 1
ATOM 810 O O . GLU A 1 101 ? -11.803 -0.748 13.980 1.00 95.44 101 GLU A O 1
ATOM 815 N N . ALA A 1 102 ? -12.102 1.454 13.705 1.00 94.00 102 ALA A N 1
ATOM 816 C CA . ALA A 1 102 ? -13.553 1.390 13.848 1.00 94.00 102 ALA A CA 1
ATOM 817 C C . ALA A 1 102 ? -14.246 0.817 12.605 1.00 94.00 102 ALA A C 1
ATOM 819 O O . ALA A 1 102 ? -15.170 0.012 12.733 1.00 94.00 102 ALA A O 1
ATOM 820 N N . THR A 1 103 ? -13.832 1.247 11.411 1.00 95.25 103 THR A N 1
ATOM 821 C CA . THR A 1 103 ? -14.451 0.819 10.144 1.00 95.25 103 THR A CA 1
ATOM 822 C C . THR A 1 103 ? -13.681 -0.299 9.457 1.00 95.25 103 THR A C 1
ATOM 824 O O . THR A 1 103 ? -14.225 -0.970 8.585 1.00 95.25 103 THR A O 1
ATOM 827 N N . MET A 1 104 ? -12.427 -0.515 9.858 1.00 94.94 104 MET A N 1
ATOM 828 C CA . MET A 1 104 ? -11.451 -1.367 9.183 1.00 94.94 104 MET A CA 1
ATOM 829 C C . MET A 1 104 ? -11.099 -0.911 7.763 1.00 94.94 104 MET A C 1
ATOM 831 O O . MET A 1 104 ? -10.395 -1.638 7.060 1.00 94.94 104 MET A O 1
ATOM 835 N N . ASP A 1 105 ? -11.502 0.286 7.334 1.00 96.06 105 ASP A N 1
ATOM 836 C CA . ASP A 1 105 ? -11.158 0.810 6.010 1.00 96.06 105 ASP A CA 1
ATOM 837 C C . ASP A 1 105 ? -9.663 1.109 5.903 1.00 96.06 105 ASP A C 1
ATOM 839 O O . ASP A 1 105 ? -9.046 1.598 6.850 1.00 96.06 105 ASP A O 1
ATOM 843 N N . VAL A 1 106 ? -9.073 0.851 4.731 1.00 97.81 106 VAL A N 1
ATOM 844 C CA . VAL A 1 106 ? -7.692 1.262 4.442 1.00 97.81 106 VAL A CA 1
ATOM 845 C C . VAL A 1 106 ? -7.680 2.766 4.186 1.00 97.81 106 VAL A C 1
ATOM 847 O O . VAL A 1 106 ? -8.165 3.231 3.157 1.00 97.81 106 VAL A O 1
ATOM 850 N N . ILE A 1 107 ? -7.103 3.513 5.122 1.00 97.31 107 ILE A N 1
ATOM 851 C CA . ILE A 1 107 ? -6.984 4.979 5.089 1.00 97.31 107 ILE A CA 1
ATOM 852 C C . ILE A 1 107 ? -5.580 5.446 4.685 1.00 97.31 107 ILE A C 1
ATOM 854 O O . ILE A 1 107 ? -5.355 6.627 4.442 1.00 97.31 107 ILE A O 1
ATOM 858 N N . GLY A 1 108 ? -4.623 4.521 4.615 1.00 97.94 108 GLY A N 1
ATOM 859 C CA . GLY A 1 108 ? -3.259 4.776 4.171 1.00 97.94 108 GLY A CA 1
ATOM 860 C C . GLY A 1 108 ? -2.568 3.483 3.758 1.00 97.94 108 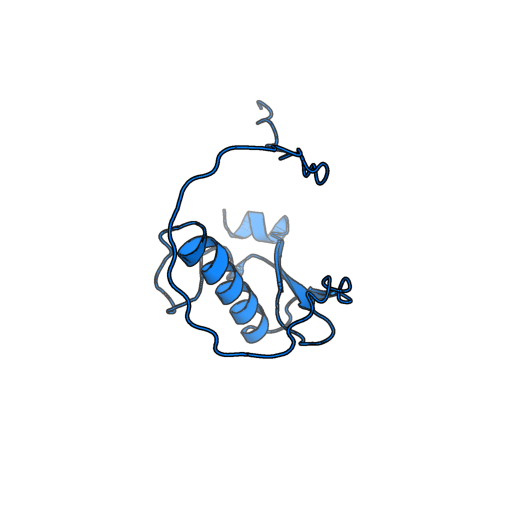GLY A C 1
ATOM 861 O O . GLY A 1 108 ? -2.943 2.390 4.185 1.00 97.94 108 GLY A O 1
ATOM 862 N N . THR A 1 109 ? -1.538 3.593 2.927 1.00 98.56 109 THR A N 1
ATOM 863 C CA . THR A 1 109 ? -0.715 2.441 2.560 1.00 98.56 109 THR A CA 1
ATOM 864 C C . THR A 1 109 ? 0.715 2.859 2.248 1.00 98.56 109 THR A C 1
ATOM 866 O O . THR A 1 109 ? 0.954 3.955 1.745 1.00 98.56 109 THR A O 1
ATOM 869 N N . TYR A 1 110 ? 1.659 1.973 2.555 1.00 98.25 110 TYR A N 1
ATOM 870 C CA . TYR A 1 110 ? 3.048 2.068 2.128 1.00 98.25 110 TYR A CA 1
ATOM 871 C C . TYR A 1 110 ? 3.452 0.791 1.408 1.00 98.25 110 TYR A C 1
ATOM 873 O O . TYR A 1 110 ? 3.059 -0.309 1.791 1.00 98.25 110 TYR A O 1
ATOM 881 N N . ARG A 1 111 ? 4.303 0.942 0.398 1.00 97.94 111 ARG A N 1
ATOM 882 C CA . ARG A 1 111 ? 4.997 -0.173 -0.236 1.00 97.94 111 ARG A CA 1
ATOM 883 C C . ARG A 1 111 ? 6.418 -0.256 0.292 1.00 97.94 111 ARG A C 1
ATOM 885 O O . ARG A 1 111 ? 7.122 0.749 0.354 1.00 97.94 111 ARG A O 1
ATOM 892 N N . VAL A 1 112 ? 6.836 -1.462 0.645 1.00 97.56 112 VAL A N 1
ATOM 893 C CA . VAL A 1 112 ? 8.175 -1.755 1.143 1.00 97.56 112 VAL A CA 1
ATOM 894 C C . VAL A 1 112 ? 8.857 -2.679 0.150 1.00 97.56 112 VAL A C 1
ATOM 896 O O . VAL A 1 112 ? 8.469 -3.830 -0.033 1.00 97.56 112 VAL A O 1
ATOM 899 N N . LEU A 1 113 ? 9.876 -2.155 -0.526 1.00 97.19 113 LEU A N 1
ATOM 900 C CA . LEU A 1 113 ? 10.721 -2.928 -1.426 1.00 97.19 113 LEU A CA 1
ATOM 901 C C . LEU A 1 113 ? 11.976 -3.355 -0.664 1.00 97.19 113 LEU A C 1
ATOM 903 O O . LEU A 1 113 ? 12.857 -2.540 -0.391 1.00 97.19 113 LEU A O 1
ATOM 907 N N . THR A 1 114 ? 12.052 -4.630 -0.283 1.00 95.69 114 THR A N 1
ATOM 908 C CA . THR A 1 114 ? 13.219 -5.145 0.446 1.00 95.69 114 THR A CA 1
ATOM 909 C C . THR A 1 114 ? 14.451 -5.186 -0.468 1.00 95.69 114 THR A C 1
ATOM 911 O O . THR A 1 114 ? 14.301 -5.344 -1.683 1.00 95.69 114 THR A O 1
ATOM 914 N N . PRO A 1 115 ? 15.687 -5.119 0.066 1.00 96.62 115 PRO A N 1
ATOM 915 C CA . PRO A 1 115 ? 16.897 -5.180 -0.759 1.00 96.62 115 PRO A CA 1
ATOM 916 C C . PRO A 1 115 ? 16.967 -6.422 -1.661 1.00 96.62 115 PRO A C 1
ATOM 918 O O . PRO A 1 115 ? 17.471 -6.360 -2.780 1.00 96.62 115 PRO A O 1
ATOM 921 N N . THR A 1 116 ? 16.441 -7.555 -1.190 1.00 96.56 116 THR A N 1
ATOM 922 C CA . THR A 1 116 ? 16.362 -8.798 -1.969 1.00 96.56 116 THR A CA 1
ATOM 923 C C . THR A 1 116 ? 15.392 -8.674 -3.143 1.00 96.56 116 THR A C 1
ATOM 925 O O . THR A 1 116 ? 15.707 -9.131 -4.238 1.00 96.56 116 THR A O 1
ATOM 928 N N . GLN A 1 117 ? 14.235 -8.043 -2.938 1.00 96.75 117 GLN A N 1
ATOM 929 C CA . GLN A 1 117 ? 13.229 -7.837 -3.983 1.00 96.75 117 GLN A CA 1
ATOM 930 C C . GLN A 1 117 ? 13.656 -6.750 -4.978 1.00 96.75 117 GLN A C 1
ATOM 932 O O . GLN A 1 117 ? 13.451 -6.918 -6.176 1.00 96.75 117 GLN A O 1
ATOM 937 N N . ALA A 1 118 ? 14.337 -5.699 -4.512 1.00 95.62 118 ALA A N 1
ATOM 938 C CA . ALA A 1 118 ? 14.928 -4.670 -5.366 1.00 95.62 118 ALA A CA 1
ATOM 939 C C . ALA A 1 118 ? 15.887 -5.278 -6.403 1.00 95.62 118 ALA A C 1
ATOM 941 O O . ALA A 1 118 ? 15.766 -5.020 -7.592 1.00 95.62 118 ALA A O 1
ATOM 942 N N . LYS A 1 119 ? 16.769 -6.192 -5.973 1.00 95.69 119 LYS A N 1
ATOM 943 C CA . LYS A 1 119 ? 17.673 -6.914 -6.885 1.00 95.69 119 LYS A CA 1
ATOM 944 C C . LYS A 1 119 ? 16.953 -7.785 -7.919 1.00 95.69 119 LYS A C 1
ATOM 946 O O . LYS A 1 119 ? 17.549 -8.121 -8.934 1.00 95.69 119 LYS A O 1
ATOM 951 N N . ARG A 1 120 ? 15.720 -8.221 -7.640 1.00 93.88 120 ARG A N 1
ATOM 952 C CA . ARG A 1 120 ? 14.933 -9.063 -8.556 1.00 93.88 120 ARG A CA 1
ATOM 953 C C . ARG A 1 120 ? 14.209 -8.247 -9.619 1.00 93.88 120 ARG A C 1
ATOM 955 O O . ARG A 1 120 ? 14.033 -8.757 -10.718 1.00 93.88 120 ARG A O 1
ATOM 962 N N . VAL A 1 121 ? 13.781 -7.028 -9.291 1.00 91.38 121 VAL A N 1
ATOM 963 C CA . VAL A 1 121 ? 13.047 -6.166 -10.228 1.00 91.38 121 VAL A CA 1
ATOM 964 C C . VAL A 1 121 ? 13.971 -5.398 -11.185 1.00 91.38 121 VAL A C 1
ATOM 966 O O . VAL A 1 121 ? 13.521 -5.030 -12.268 1.00 91.38 121 VAL A O 1
ATOM 969 N N . GLY A 1 122 ? 15.255 -5.234 -10.837 1.00 86.69 122 GLY A N 1
ATOM 970 C CA . GLY A 1 122 ? 16.285 -4.642 -11.703 1.00 86.69 122 GLY A CA 1
ATOM 971 C C . GLY A 1 122 ? 17.046 -3.513 -11.034 1.00 86.69 122 GLY A C 1
ATOM 972 O O . GLY A 1 122 ? 16.402 -2.489 -10.719 1.00 86.69 122 GLY A O 1
#

Sequence (122 aa):
MNELPNPTFPLSISAPRLLTRGLLCRSDQNQNASLIQRDKKPTAGKILVQWARHQDEVRQAQRLRYSVFALEMGAILPKIVPGHDIDLFDDYCEHLLVRDEATMDVIGTYRVLTPTQAKRVG

Foldseek 3Di:
DDDDDDPPDDPDDDDDDDDDDDDDDDDDDDDDDDDDDDPPPPPPFDKDKDWDPDVVVLQLQQLLCLCCCCVVVNDDADVPDPSGRDDPCSVQWTKMFIARPVVRHGPDIDTHHDPVSVVVSD

Radius of gyration: 21.57 Å; chains: 1; bounding box: 62×55×34 Å

Secondary structure (DSSP, 8-state):
-PPPPP----------------------------------------EEEEE--SHHHHHHHHHHHHIIIIIIS------SSTT----GGGGTSEEEEEEETTT--EEEEEEE--HHHHHHH-

pLDDT: mean 78.62, std 23.83, range [31.83, 98.56]